Protein AF-A0A851IE67-F1 (afdb_monomer)

pLDDT: mean 83.59, std 19.03, range [27.47, 98.56]

Mean predicted aligned error: 6.68 Å

Radius of gyration: 14.01 Å; Cα contacts (8 Å, |Δi|>4): 212; chains: 1; bounding box: 27×30×41 Å

Secondary structure (DSSP, 8-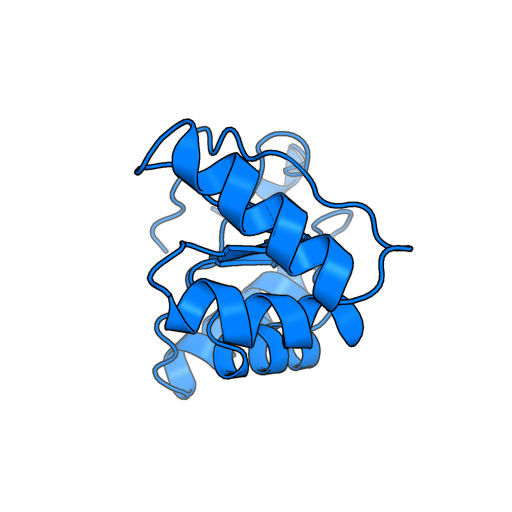state):
----------EEPPTTS-HHHHHHHHHHHHTT-TTPPEEEESSHHHHHHHHHHHHTT--EEEEEE-SHHHHHHHHHTT-SEEEE--SSHHHHHHHHHHHHHHHHHT--PEE---GGG--GGGGGG-

Sequence (126 aa):
MKFFINQLIGKNIKTNDTWKKMVKKGRKLANIDLDKIVEIPMSLQGLKACKVLSGEGIKVNITSISYSAQALLAARAGADYISPVIENIKGVDTVKEISEMFKREKIKTKIIFEKKEMPLYTANYA

Foldseek 3Di:
DDAPPDQQPEDEDDPPDALVVLLVVLVVRCVVDVPHEHEFEQDPSSLSNLLVCLVVVHAYEYEAAAAQVSLVSNLVSRHQEYEQAQPDVSSVVRVVVNVVVCVVVVRNRYYHYDPVRDPPVCVVVD

Nearest PDB structures (foldseek):
  3r8r-assembly1_C  TM=9.076E-01  e=7.791E-12  Bacillus subtilis
  3r8r-assembly1_H  TM=9.079E-01  e=1.510E-11  Bacillus subtilis
  3r8r-assembly2_L  TM=9.100E-01  e=1.613E-11  Bacillus subtilis
  3r8r-assembly1_J  TM=9.077E-01  e=1.967E-11  Bacillus subtilis
  3r8r-assembly2_M  TM=9.091E-01  e=2.399E-11  Bacillus subtilis

Solvent-accessible surface area (backbone atoms only — not comparable to full-atom values): 7038 Å² total; per-residue (Å²): 130,89,75,60,81,60,91,75,80,53,63,78,50,70,84,89,50,54,30,70,56,45,38,58,49,42,54,58,53,37,74,75,37,87,87,41,42,35,32,32,42,69,44,76,38,34,41,55,21,33,37,54,38,32,74,70,72,42,46,28,28,35,27,72,30,79,46,48,71,52,52,52,51,38,43,74,25,44,22,50,27,34,28,63,48,41,89,50,72,68,25,52,51,36,51,51,53,38,51,53,49,31,63,74,72,68,53,82,49,39,75,43,64,58,79,90,50,59,56,78,82,52,67,83,79,110

Structure (mmCIF, N/CA/C/O backbone):
data_AF-A0A851IE67-F1
#
_entry.id   AF-A0A851IE67-F1
#
loop_
_atom_site.group_PDB
_atom_site.id
_atom_site.type_symbol
_atom_site.label_atom_id
_atom_site.label_alt_id
_atom_site.label_comp_id
_atom_site.label_asym_id
_atom_site.label_entity_id
_atom_site.label_seq_id
_atom_site.pdbx_PDB_ins_code
_atom_site.Cartn_x
_atom_site.Cartn_y
_atom_site.Cartn_z
_atom_site.occupancy
_atom_site.B_iso_or_equiv
_atom_site.auth_seq_id
_atom_site.auth_comp_id
_atom_site.auth_asym_id
_atom_site.auth_atom_id
_atom_site.pdbx_PDB_model_num
ATOM 1 N N . MET A 1 1 ? -5.408 0.259 -20.456 1.00 35.41 1 MET A N 1
ATOM 2 C CA . MET A 1 1 ? -5.146 0.407 -19.007 1.00 35.41 1 MET A CA 1
ATOM 3 C C . MET A 1 1 ? -5.547 1.833 -18.648 1.00 35.41 1 MET A C 1
ATOM 5 O O . MET A 1 1 ? -5.019 2.738 -19.268 1.00 35.41 1 MET A O 1
ATOM 9 N N . LYS A 1 2 ? -6.566 2.077 -17.808 1.00 27.47 2 LYS A N 1
ATOM 10 C CA . LYS A 1 2 ? -6.942 3.465 -17.459 1.00 27.47 2 LYS A CA 1
ATOM 11 C C . LYS A 1 2 ? -5.988 3.963 -16.374 1.00 27.47 2 LYS A C 1
ATOM 13 O O . LYS A 1 2 ? -6.189 3.646 -15.205 1.00 27.47 2 LYS A O 1
ATOM 18 N N . PHE A 1 3 ? -4.950 4.694 -16.767 1.00 35.41 3 PHE A N 1
ATOM 19 C CA . PHE A 1 3 ? -4.092 5.413 -15.830 1.00 35.41 3 PHE A CA 1
ATOM 20 C C . PHE A 1 3 ? -4.862 6.628 -15.305 1.00 35.41 3 PHE A C 1
ATOM 22 O O . PHE A 1 3 ? -5.190 7.544 -16.056 1.00 35.41 3 PHE A O 1
ATOM 29 N N . PHE A 1 4 ? -5.216 6.613 -14.021 1.00 39.53 4 PHE A N 1
ATOM 30 C CA . PHE A 1 4 ? -5.818 7.772 -13.370 1.00 39.53 4 PHE A CA 1
ATOM 31 C C . PHE A 1 4 ? -4.708 8.770 -13.033 1.00 39.53 4 PHE A C 1
ATOM 33 O O . PHE A 1 4 ? -4.084 8.675 -11.982 1.00 39.53 4 PHE A O 1
ATOM 40 N N . ILE A 1 5 ? -4.475 9.733 -13.925 1.00 36.66 5 ILE A N 1
ATOM 41 C CA . ILE A 1 5 ? -3.680 10.933 -13.638 1.00 36.66 5 ILE A CA 1
ATOM 42 C C . ILE A 1 5 ? -4.623 11.950 -12.988 1.00 36.66 5 ILE A C 1
ATOM 44 O O . ILE A 1 5 ? -4.992 12.953 -13.588 1.00 36.66 5 ILE A O 1
ATOM 48 N N . ASN A 1 6 ? -5.080 11.661 -11.771 1.00 34.34 6 ASN A N 1
ATOM 49 C CA . ASN A 1 6 ? -5.608 12.710 -10.908 1.00 34.34 6 ASN A CA 1
ATOM 50 C C . ASN A 1 6 ? -4.498 13.089 -9.942 1.00 34.34 6 ASN A C 1
ATOM 52 O O . ASN A 1 6 ? -3.814 12.225 -9.402 1.00 34.34 6 ASN A O 1
ATOM 56 N N . GLN A 1 7 ? -4.303 14.391 -9.769 1.00 39.84 7 GLN A N 1
ATOM 57 C CA . GLN A 1 7 ? -3.380 14.978 -8.813 1.00 39.84 7 GLN A CA 1
ATOM 58 C C . GLN A 1 7 ? -3.823 14.572 -7.400 1.00 39.84 7 GLN A C 1
ATOM 60 O O . GLN A 1 7 ? -4.593 15.266 -6.745 1.00 39.84 7 GLN A O 1
ATOM 65 N N . LEU A 1 8 ? -3.397 13.391 -6.958 1.00 48.06 8 LEU A N 1
ATOM 66 C CA . LEU A 1 8 ? -3.619 12.909 -5.608 1.00 48.06 8 LEU A CA 1
ATOM 67 C C . LEU A 1 8 ? -2.677 13.696 -4.704 1.00 48.06 8 LEU A C 1
ATOM 69 O O . LEU A 1 8 ? -1.487 13.423 -4.630 1.00 48.06 8 LEU A O 1
ATOM 73 N N . ILE A 1 9 ? -3.198 14.750 -4.077 1.00 49.94 9 ILE A N 1
ATOM 74 C CA . ILE A 1 9 ? -2.456 15.533 -3.086 1.00 49.94 9 ILE A CA 1
ATOM 75 C C . ILE A 1 9 ? -2.522 14.763 -1.761 1.00 49.94 9 ILE A C 1
ATOM 77 O O . ILE A 1 9 ? -3.289 15.108 -0.853 1.00 49.94 9 ILE A O 1
ATOM 81 N N . GLY A 1 10 ? -1.764 13.673 -1.658 1.00 56.62 10 GLY A N 1
ATOM 82 C CA . GLY A 1 10 ? -1.599 12.959 -0.402 1.00 56.62 10 GLY A CA 1
ATOM 83 C C . GLY A 1 10 ? -0.673 13.708 0.559 1.00 56.62 10 GLY A C 1
ATOM 84 O O . GLY A 1 10 ? 0.123 14.575 0.190 1.00 56.62 10 GLY A O 1
ATOM 85 N N . LYS A 1 11 ? -0.838 13.435 1.856 1.00 64.38 11 LYS A N 1
ATOM 86 C CA . LYS A 1 11 ? 0.092 13.891 2.898 1.00 64.38 11 LYS A CA 1
ATOM 87 C C . LYS A 1 11 ? 0.846 12.675 3.418 1.00 64.38 11 LYS A C 1
ATOM 89 O O . LYS A 1 11 ? 0.249 11.779 4.011 1.00 64.38 11 LYS A O 1
ATOM 94 N N . ASN A 1 12 ? 2.158 12.699 3.220 1.00 68.50 12 ASN A N 1
ATOM 95 C CA . ASN A 1 12 ? 3.044 11.572 3.476 1.00 68.50 12 ASN A CA 1
ATOM 96 C C . ASN A 1 12 ? 3.283 11.305 4.971 1.00 68.50 12 ASN A C 1
ATOM 98 O O . ASN A 1 12 ? 3.648 12.201 5.742 1.00 68.50 12 ASN A O 1
ATOM 102 N N . ILE A 1 13 ? 3.132 10.041 5.373 1.00 81.19 13 ILE A N 1
ATOM 103 C CA . ILE A 1 13 ? 3.586 9.519 6.667 1.00 81.19 13 ILE A CA 1
ATOM 104 C C . ILE A 1 13 ? 5.046 9.050 6.538 1.00 81.19 13 ILE A C 1
ATOM 106 O O . ILE A 1 13 ? 5.438 8.467 5.535 1.00 81.19 13 ILE A O 1
ATOM 110 N N . LYS A 1 14 ? 5.881 9.309 7.553 1.00 76.56 14 LYS A N 1
ATOM 111 C CA . LYS A 1 14 ? 7.316 8.975 7.514 1.00 76.56 14 LYS A CA 1
ATOM 112 C C . LYS A 1 14 ? 7.574 7.492 7.812 1.00 76.56 14 LYS A C 1
ATOM 114 O O . LYS A 1 14 ? 6.877 6.880 8.617 1.00 76.56 14 LYS A O 1
ATOM 119 N N . THR A 1 15 ? 8.633 6.944 7.215 1.00 71.31 15 THR A N 1
ATOM 120 C CA . THR A 1 15 ? 9.030 5.523 7.280 1.00 71.31 15 THR A CA 1
ATOM 121 C C . THR A 1 15 ? 9.426 5.023 8.672 1.00 71.31 15 THR A C 1
ATOM 123 O O . THR A 1 15 ? 9.301 3.833 8.944 1.00 71.31 15 THR A O 1
ATOM 126 N N . ASN A 1 16 ? 9.882 5.899 9.572 1.00 79.00 16 ASN A N 1
ATOM 127 C CA . ASN A 1 16 ? 10.410 5.529 10.893 1.00 79.00 16 ASN A CA 1
ATOM 128 C C . ASN A 1 16 ? 9.381 5.586 12.041 1.00 79.00 16 ASN A C 1
ATOM 130 O O . ASN A 1 16 ? 9.747 5.480 13.213 1.00 79.00 16 ASN A O 1
ATOM 134 N N . ASP A 1 17 ? 8.094 5.755 11.736 1.00 84.06 17 ASP A N 1
ATOM 135 C CA . ASP A 1 17 ? 7.031 5.741 12.742 1.00 84.06 17 ASP A CA 1
ATOM 136 C C . ASP A 1 17 ? 6.601 4.308 13.120 1.00 84.06 17 ASP A C 1
ATOM 138 O O . ASP A 1 17 ? 6.606 3.383 12.310 1.00 84.06 17 ASP A O 1
ATOM 142 N N . THR A 1 18 ? 6.142 4.115 14.362 1.00 94.44 18 THR A N 1
ATOM 143 C CA . THR A 1 18 ? 5.408 2.891 14.730 1.00 94.44 18 THR A CA 1
ATOM 144 C C . THR A 1 18 ? 4.025 2.899 14.085 1.00 94.44 18 THR A C 1
ATOM 146 O O . THR A 1 18 ? 3.426 3.964 13.919 1.00 94.44 18 THR A O 1
ATOM 149 N N . TRP A 1 19 ? 3.448 1.727 13.809 1.00 95.50 19 TRP A N 1
ATOM 150 C CA . TRP A 1 19 ? 2.122 1.628 13.185 1.00 95.50 19 TRP A CA 1
ATOM 151 C C . TRP A 1 19 ? 1.047 2.420 13.952 1.00 95.50 19 TRP A C 1
ATOM 153 O O . TRP A 1 19 ? 0.213 3.079 13.343 1.00 95.50 19 TRP A O 1
ATOM 163 N N . LYS A 1 20 ? 1.112 2.462 15.294 1.00 96.88 20 LYS A N 1
ATOM 164 C CA . LYS A 1 20 ? 0.204 3.270 16.133 1.00 96.88 20 LYS A CA 1
ATOM 165 C C . LYS A 1 20 ? 0.329 4.773 15.851 1.00 96.88 20 LYS A C 1
ATOM 167 O O . LYS A 1 20 ? -0.679 5.477 15.786 1.00 96.88 20 LYS A O 1
ATOM 172 N N . LYS A 1 21 ? 1.558 5.278 15.681 1.00 95.38 21 LYS A N 1
ATOM 173 C CA . LYS A 1 21 ? 1.806 6.682 15.314 1.00 95.38 21 LYS A CA 1
ATOM 174 C C . LYS A 1 21 ? 1.313 6.968 13.896 1.00 95.38 21 LYS A C 1
ATOM 176 O O . LYS A 1 21 ? 0.680 8.003 13.693 1.00 95.38 21 LYS A O 1
ATOM 181 N N . MET A 1 22 ? 1.543 6.046 12.958 1.00 95.31 22 MET A N 1
ATOM 182 C CA . MET A 1 22 ? 1.052 6.146 11.579 1.00 95.31 22 MET A CA 1
ATOM 183 C C . MET A 1 22 ? -0.481 6.223 11.539 1.00 95.31 22 MET A C 1
ATOM 185 O O . MET A 1 22 ? -1.014 7.157 10.954 1.00 95.31 22 MET A O 1
ATOM 189 N N . VAL A 1 23 ? -1.195 5.347 12.256 1.00 95.81 23 VAL A N 1
ATOM 190 C CA . VAL A 1 23 ? -2.669 5.386 12.363 1.00 95.81 23 VAL A CA 1
ATOM 191 C C . VAL A 1 23 ? -3.156 6.715 12.945 1.00 95.81 23 VAL A C 1
ATOM 193 O O . VAL A 1 23 ? -4.038 7.355 12.376 1.00 95.81 23 VAL A O 1
ATOM 196 N N . LYS A 1 24 ? -2.555 7.189 14.048 1.00 94.88 24 LYS A N 1
ATOM 197 C CA . LYS A 1 24 ? -2.926 8.482 14.655 1.00 94.88 24 LYS A CA 1
ATOM 198 C C . LYS A 1 24 ? -2.762 9.642 13.668 1.00 94.88 24 LYS A C 1
ATOM 200 O O . LYS A 1 24 ? -3.598 10.542 13.648 1.00 94.88 24 LYS A O 1
ATOM 205 N N . LYS A 1 25 ? -1.689 9.641 12.871 1.00 92.56 25 LYS A N 1
ATOM 206 C CA . LYS A 1 25 ? -1.469 10.640 11.817 1.00 92.56 25 LYS A CA 1
ATOM 207 C C . LYS A 1 25 ? -2.480 10.476 10.681 1.00 92.56 25 LYS A C 1
ATOM 209 O O . LYS A 1 25 ? -3.097 11.465 10.315 1.00 92.56 25 LYS A O 1
ATOM 214 N N . GLY A 1 26 ? -2.706 9.254 10.201 1.00 92.50 26 GLY A N 1
ATOM 215 C CA . GLY A 1 26 ? -3.665 8.944 9.138 1.00 92.50 26 GLY A CA 1
ATOM 216 C C . GLY A 1 26 ? -5.076 9.435 9.456 1.00 92.50 26 GLY A C 1
ATOM 217 O O . GLY A 1 26 ? -5.648 10.180 8.671 1.00 92.50 26 GLY A O 1
ATOM 218 N N . ARG A 1 27 ? -5.588 9.152 10.661 1.00 93.75 27 ARG A N 1
ATOM 219 C CA . ARG A 1 27 ? -6.895 9.659 11.120 1.00 93.75 27 ARG A CA 1
ATOM 220 C C . ARG A 1 27 ? -6.956 11.186 11.163 1.00 93.75 27 ARG A C 1
ATOM 222 O O . ARG A 1 27 ? -7.922 11.786 10.710 1.00 93.75 27 ARG A O 1
ATOM 229 N N . LYS A 1 28 ? -5.903 11.838 11.674 1.00 90.88 28 LYS A N 1
ATOM 230 C CA . LYS A 1 28 ? -5.818 13.309 11.671 1.00 90.88 28 LYS A CA 1
ATOM 231 C C . LYS A 1 28 ? -5.845 13.879 10.256 1.00 90.88 28 LYS A C 1
ATOM 233 O O . LYS A 1 28 ? -6.431 14.931 10.054 1.00 90.88 28 LYS A O 1
ATOM 238 N N . LEU A 1 29 ? -5.187 13.214 9.308 1.00 86.75 29 LEU A N 1
ATOM 239 C CA . LEU A 1 29 ? -5.152 13.630 7.910 1.00 86.75 29 LEU A CA 1
ATOM 240 C C . LEU A 1 29 ? -6.511 13.446 7.226 1.00 86.75 29 LEU A C 1
ATOM 242 O O . LEU A 1 29 ? -6.932 14.354 6.517 1.00 86.75 29 LEU A O 1
ATOM 246 N N . ALA A 1 30 ? -7.195 12.329 7.483 1.00 86.56 30 ALA A N 1
ATOM 247 C CA . ALA A 1 30 ? -8.527 12.041 6.951 1.00 86.56 30 ALA A CA 1
ATOM 248 C C . ALA A 1 30 ? -9.605 13.003 7.483 1.00 86.56 30 ALA A C 1
ATOM 250 O O . ALA A 1 30 ? -10.503 13.392 6.749 1.00 86.56 30 ALA A O 1
ATOM 251 N N . ASN A 1 31 ? -9.482 13.469 8.731 1.00 85.44 31 ASN A N 1
ATOM 252 C CA . ASN A 1 31 ? -10.418 14.445 9.305 1.00 85.44 31 ASN A CA 1
ATOM 253 C C . ASN A 1 31 ? -10.331 15.848 8.679 1.00 85.44 31 ASN A C 1
ATOM 255 O O . ASN A 1 31 ? -11.208 16.669 8.928 1.00 85.44 31 ASN A O 1
ATOM 259 N N . ILE A 1 32 ? -9.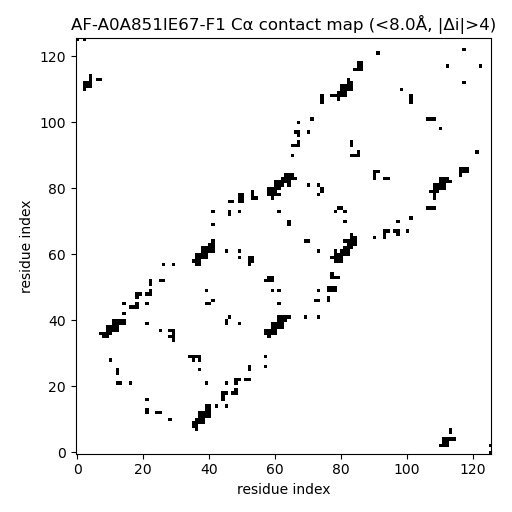267 16.160 7.931 1.00 83.25 32 ILE A N 1
ATOM 260 C CA . ILE A 1 32 ? -9.125 17.467 7.271 1.00 83.25 32 ILE A CA 1
ATOM 261 C C . ILE A 1 32 ? -9.974 17.518 5.998 1.00 83.25 32 ILE A C 1
ATOM 263 O O . ILE A 1 32 ? -10.465 18.583 5.640 1.00 83.25 32 ILE A O 1
ATOM 267 N N . ASP A 1 33 ? -10.096 16.391 5.301 1.00 74.19 33 ASP A N 1
ATOM 268 C CA . ASP A 1 33 ? -10.743 16.294 3.997 1.00 74.19 33 ASP A CA 1
ATOM 269 C C . ASP A 1 33 ? -11.110 14.825 3.730 1.00 74.19 33 ASP A C 1
ATOM 271 O O . ASP A 1 33 ? -10.235 13.956 3.721 1.00 74.19 33 ASP A O 1
ATOM 275 N N . LEU A 1 34 ? -12.405 14.557 3.539 1.00 63.38 34 LEU A N 1
ATOM 276 C CA . LEU A 1 34 ? -12.959 13.206 3.385 1.00 63.38 34 LEU A CA 1
ATOM 277 C C . LEU A 1 34 ? -12.516 12.522 2.085 1.00 63.38 34 LEU A C 1
ATOM 279 O O . LEU A 1 34 ? -12.480 11.292 2.026 1.00 63.38 34 LEU A O 1
ATOM 283 N N . ASP A 1 35 ? -12.135 13.291 1.062 1.00 71.75 35 ASP A N 1
ATOM 284 C CA . ASP A 1 35 ? -11.621 12.740 -0.195 1.00 71.75 35 ASP A CA 1
ATOM 285 C C . ASP A 1 35 ? -10.111 12.471 -0.156 1.00 71.75 35 ASP A C 1
ATOM 287 O O . ASP A 1 35 ? -9.531 11.946 -1.114 1.00 71.75 35 ASP A O 1
ATOM 291 N N . LYS A 1 36 ? -9.458 12.775 0.971 1.00 79.50 36 LYS A N 1
ATOM 292 C CA . LYS A 1 36 ? -8.012 12.652 1.105 1.00 79.50 36 LYS A CA 1
ATOM 293 C C . LYS A 1 36 ? -7.570 11.197 1.229 1.00 79.50 36 LYS A C 1
ATOM 295 O O . LYS A 1 36 ? -8.038 10.440 2.077 1.00 79.50 36 LYS A O 1
ATOM 300 N N . ILE A 1 37 ? -6.576 10.840 0.425 1.00 89.62 37 ILE A N 1
ATOM 301 C CA . ILE A 1 37 ? -5.884 9.554 0.503 1.00 89.62 37 ILE A CA 1
ATOM 302 C C . ILE A 1 37 ? -4.676 9.686 1.434 1.00 89.62 37 ILE A C 1
ATOM 304 O O . ILE A 1 37 ? -3.888 10.630 1.336 1.00 89.62 37 ILE A O 1
ATOM 308 N N . VAL A 1 38 ? -4.542 8.744 2.368 1.00 92.12 38 VAL A N 1
ATOM 309 C CA . VAL A 1 38 ? -3.407 8.674 3.293 1.00 92.12 38 VAL A CA 1
ATOM 310 C C . VAL A 1 38 ? -2.277 7.885 2.641 1.00 92.12 38 VAL A C 1
ATOM 312 O O . VAL A 1 38 ? -2.433 6.703 2.342 1.00 92.12 38 VAL A O 1
ATOM 315 N N . GLU A 1 39 ? -1.128 8.530 2.459 1.00 93.06 39 GLU A N 1
ATOM 316 C CA . GLU A 1 39 ? 0.071 7.913 1.889 1.00 93.06 39 GLU A CA 1
ATOM 317 C C . GLU A 1 39 ? 0.947 7.305 2.979 1.00 93.06 39 GLU A C 1
ATOM 319 O O . GLU A 1 39 ? 1.353 7.976 3.937 1.00 93.06 39 GLU A O 1
ATOM 324 N N . ILE A 1 40 ? 1.232 6.013 2.827 1.00 94.50 40 ILE A N 1
ATOM 325 C CA . ILE A 1 40 ? 2.010 5.225 3.773 1.00 94.50 40 ILE A CA 1
ATOM 326 C C . ILE A 1 40 ? 3.121 4.503 3.008 1.00 94.50 40 ILE A C 1
ATOM 328 O O . ILE A 1 40 ? 2.828 3.722 2.107 1.00 94.50 40 ILE A O 1
ATOM 332 N N . PRO A 1 41 ? 4.393 4.690 3.379 1.00 94.06 41 PRO A N 1
ATOM 333 C CA . PRO A 1 41 ? 5.482 3.998 2.715 1.00 94.06 41 PRO A CA 1
ATOM 334 C C . PRO A 1 41 ? 5.448 2.498 3.013 1.00 94.06 41 PRO A C 1
ATOM 336 O O . PRO A 1 41 ? 5.179 2.071 4.148 1.00 94.06 41 PRO A O 1
ATOM 339 N N . MET A 1 42 ? 5.774 1.698 1.998 1.00 95.75 42 MET A N 1
ATOM 340 C CA . MET A 1 42 ? 5.856 0.247 2.101 1.00 95.75 42 MET A CA 1
ATOM 341 C C . MET A 1 42 ? 6.816 -0.174 3.219 1.00 95.75 42 MET A C 1
ATOM 343 O O . MET A 1 42 ? 8.023 0.049 3.178 1.00 95.75 42 MET A O 1
ATOM 347 N N . SER A 1 43 ? 6.260 -0.797 4.254 1.00 96.00 43 SER A N 1
ATOM 348 C CA . SER A 1 43 ? 6.990 -1.347 5.396 1.00 96.00 43 SER A CA 1
ATOM 349 C C . SER A 1 43 ? 6.059 -2.245 6.208 1.00 96.00 43 SER A C 1
ATOM 351 O O . SER A 1 43 ? 4.837 -2.137 6.108 1.00 96.00 43 SER A O 1
ATOM 353 N N . LEU A 1 44 ? 6.601 -3.091 7.088 1.00 96.06 44 LEU A N 1
ATOM 354 C CA . LEU A 1 44 ? 5.765 -3.901 7.982 1.00 96.06 44 LEU A CA 1
ATOM 355 C C . LEU A 1 44 ? 4.867 -3.035 8.888 1.00 96.06 44 LEU A C 1
ATOM 357 O O . LEU A 1 44 ? 3.719 -3.388 9.153 1.00 96.06 44 LEU A O 1
ATOM 361 N N . GLN A 1 45 ? 5.381 -1.900 9.371 1.00 97.38 45 GLN A N 1
ATOM 362 C CA . GLN A 1 45 ? 4.596 -0.947 10.163 1.00 97.38 45 GLN A CA 1
ATOM 363 C C . GLN A 1 45 ? 3.528 -0.262 9.303 1.00 97.38 45 GLN A C 1
ATOM 365 O O . GLN A 1 45 ? 2.391 -0.116 9.752 1.00 97.38 45 GLN A O 1
ATOM 370 N N . GLY A 1 46 ? 3.872 0.078 8.060 1.00 97.00 46 GLY A N 1
ATOM 371 C CA . GLY A 1 46 ? 2.960 0.665 7.087 1.00 97.00 46 GLY A CA 1
ATOM 372 C C . GLY A 1 46 ? 1.795 -0.256 6.738 1.00 97.00 46 GLY A C 1
ATOM 373 O O . GLY A 1 46 ? 0.648 0.169 6.809 1.00 97.00 46 GLY A O 1
ATOM 374 N N . LEU A 1 47 ? 2.052 -1.544 6.487 1.00 98.12 47 LEU A N 1
ATOM 375 C CA . LEU A 1 47 ? 1.003 -2.542 6.236 1.00 98.12 47 LEU A CA 1
ATOM 376 C C . LEU A 1 47 ? 0.067 -2.718 7.443 1.00 98.12 47 LEU A C 1
ATOM 378 O O . LEU A 1 47 ? -1.149 -2.822 7.282 1.00 98.12 47 LEU A O 1
ATOM 382 N N . LYS A 1 48 ? 0.606 -2.698 8.672 1.00 98.25 48 LYS A N 1
ATOM 383 C CA . LYS A 1 48 ? -0.215 -2.724 9.897 1.00 98.25 48 LYS A CA 1
ATOM 384 C C . LYS A 1 48 ? -1.106 -1.487 10.005 1.00 98.25 48 LYS A C 1
ATOM 386 O O . LYS A 1 48 ? -2.269 -1.611 10.375 1.00 98.25 48 LYS A O 1
ATOM 391 N N . ALA A 1 49 ? -0.573 -0.310 9.686 1.00 97.81 49 ALA A N 1
ATOM 392 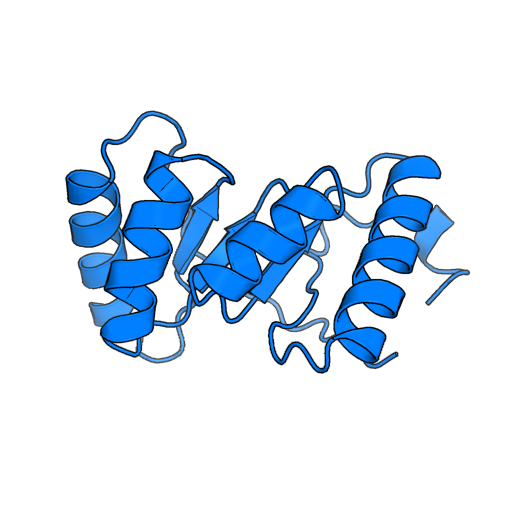C CA . ALA A 1 49 ? -1.342 0.928 9.691 1.00 97.81 49 ALA A CA 1
ATOM 393 C C . ALA A 1 49 ? -2.412 0.943 8.587 1.00 97.81 49 ALA A C 1
ATOM 395 O O . ALA A 1 49 ? -3.547 1.324 8.856 1.00 97.81 49 ALA A O 1
ATOM 396 N N . CYS A 1 50 ? -2.070 0.460 7.391 1.00 98.06 50 CYS A N 1
ATOM 397 C CA . CYS A 1 50 ? -2.975 0.297 6.257 1.00 98.06 50 CYS A CA 1
ATOM 398 C C . CYS A 1 50 ? -4.195 -0.545 6.628 1.00 98.06 50 CYS A C 1
ATOM 400 O O . CYS A 1 50 ? -5.318 -0.094 6.430 1.00 98.06 50 CYS A O 1
ATOM 402 N N . LYS A 1 51 ? -3.987 -1.703 7.268 1.00 98.56 51 LYS A N 1
ATOM 403 C CA . LYS A 1 51 ? -5.080 -2.578 7.717 1.00 98.56 51 LYS A CA 1
ATOM 404 C C . LYS A 1 51 ? -6.060 -1.884 8.661 1.00 98.56 51 LYS A C 1
ATO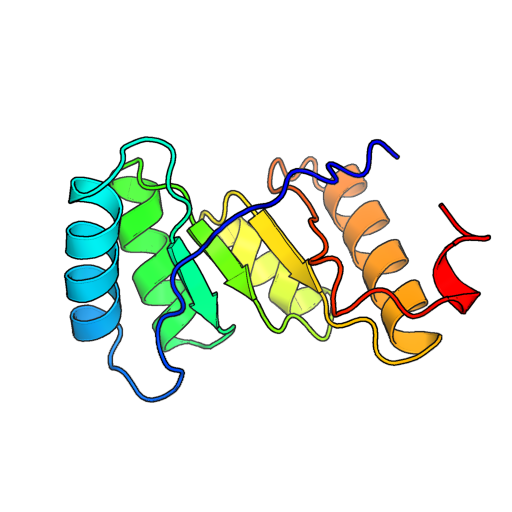M 406 O O . LYS A 1 51 ? -7.259 -2.115 8.577 1.00 98.56 51 LYS A O 1
ATOM 411 N N . VAL A 1 52 ? -5.553 -1.055 9.572 1.00 98.38 52 VAL A N 1
ATOM 412 C CA . VAL A 1 52 ? -6.399 -0.324 10.526 1.00 98.38 52 VAL A CA 1
ATOM 413 C C . VAL A 1 52 ? -7.160 0.800 9.826 1.00 98.38 52 VAL A C 1
ATOM 415 O O . VAL A 1 52 ? -8.372 0.887 9.963 1.00 98.38 52 VAL A O 1
ATOM 418 N N . LEU A 1 53 ? -6.464 1.632 9.049 1.00 96.31 53 LEU A N 1
ATOM 419 C CA . LEU A 1 53 ? -7.057 2.800 8.394 1.00 96.31 53 LEU A CA 1
ATOM 420 C C . LEU A 1 53 ? -8.070 2.406 7.308 1.00 96.31 53 LEU A C 1
ATOM 422 O O . LEU A 1 53 ? -9.167 2.954 7.278 1.00 96.31 53 LEU A O 1
ATOM 426 N N . SER A 1 54 ? -7.749 1.414 6.475 1.00 96.81 54 SER A N 1
ATOM 427 C CA . SER A 1 54 ? -8.685 0.900 5.462 1.00 96.81 54 SER A CA 1
ATOM 428 C C . SER A 1 54 ? -9.928 0.266 6.093 1.00 96.81 54 SER A C 1
ATOM 430 O O . SER A 1 54 ? -11.039 0.486 5.617 1.00 96.81 54 SER A O 1
ATOM 432 N N . GLY A 1 55 ? -9.772 -0.447 7.216 1.00 97.44 55 GLY A N 1
ATOM 433 C CA . GLY A 1 55 ? -10.892 -0.976 8.002 1.00 97.44 55 GLY A CA 1
ATOM 434 C C . GLY A 1 55 ? -11.798 0.107 8.604 1.00 97.44 55 GLY A C 1
ATOM 435 O O . GLY A 1 55 ? -12.957 -0.163 8.902 1.00 97.44 55 GLY A O 1
ATOM 436 N N . GLU A 1 56 ? -11.294 1.334 8.740 1.00 96.06 56 GLU A N 1
ATOM 437 C CA . GLU A 1 56 ? -12.048 2.522 9.166 1.00 96.06 56 GLU A CA 1
ATOM 438 C C . GLU A 1 56 ? -12.656 3.297 7.985 1.00 96.06 56 GLU A C 1
ATOM 440 O O . GLU A 1 56 ? -13.226 4.368 8.180 1.00 96.06 56 GLU A O 1
ATOM 445 N N . GLY A 1 57 ? -12.529 2.787 6.756 1.00 94.00 57 GLY A N 1
ATOM 446 C CA . GLY A 1 57 ? -13.003 3.455 5.543 1.00 94.00 57 GLY A CA 1
ATOM 447 C C . GLY A 1 57 ? -12.114 4.611 5.073 1.00 94.00 57 GLY A C 1
ATOM 448 O O . GLY A 1 57 ? -12.496 5.343 4.162 1.00 94.00 57 GLY A O 1
ATOM 449 N N . ILE A 1 58 ? -10.928 4.786 5.665 1.00 93.81 58 ILE A N 1
ATOM 450 C CA . ILE A 1 58 ? -9.955 5.793 5.234 1.00 93.81 58 ILE A CA 1
ATOM 451 C C . ILE A 1 58 ? -9.184 5.233 4.043 1.00 93.81 58 ILE A C 1
ATOM 453 O O . ILE A 1 58 ? -8.530 4.197 4.164 1.00 93.81 58 ILE A O 1
ATOM 457 N N . LYS A 1 59 ? -9.216 5.946 2.911 1.00 94.19 59 LYS A N 1
ATOM 458 C CA . LYS A 1 59 ? -8.508 5.519 1.702 1.00 94.19 59 LYS A CA 1
ATOM 459 C C . LYS A 1 59 ? -6.996 5.555 1.918 1.00 94.19 59 LYS A C 1
ATOM 461 O O . LYS A 1 59 ? -6.454 6.586 2.326 1.00 94.19 59 LYS A O 1
ATOM 466 N N . VAL A 1 60 ? -6.306 4.464 1.596 1.00 95.56 60 VAL A N 1
ATOM 467 C CA . VAL A 1 60 ? -4.849 4.342 1.775 1.00 95.56 60 VAL A CA 1
ATOM 468 C C . VAL A 1 60 ? -4.141 4.106 0.446 1.00 95.56 60 VAL A C 1
ATOM 470 O O . VAL A 1 60 ? -4.526 3.231 -0.329 1.00 95.56 60 VAL A O 1
ATOM 473 N N . ASN A 1 61 ? -3.059 4.855 0.223 1.00 95.44 61 ASN A N 1
ATOM 474 C CA . ASN A 1 61 ? -2.063 4.577 -0.803 1.00 95.44 61 ASN A CA 1
ATOM 475 C C . ASN A 1 61 ? -0.786 4.022 -0.164 1.00 95.44 61 ASN A C 1
ATOM 477 O O . ASN A 1 61 ? -0.205 4.677 0.706 1.00 95.44 61 ASN A O 1
ATOM 481 N N . ILE A 1 62 ? -0.336 2.843 -0.602 1.00 96.19 62 ILE A N 1
ATOM 482 C CA . ILE A 1 62 ? 0.979 2.322 -0.218 1.00 96.19 62 ILE A CA 1
ATOM 483 C C . ILE A 1 62 ? 2.019 2.726 -1.262 1.00 96.19 62 ILE A C 1
ATOM 485 O O . ILE A 1 62 ? 1.961 2.293 -2.412 1.00 96.19 62 ILE A O 1
ATOM 489 N N . THR A 1 63 ? 2.986 3.537 -0.842 1.00 93.25 63 THR A N 1
ATOM 490 C CA . THR A 1 63 ? 4.035 4.085 -1.710 1.00 93.25 63 THR A CA 1
ATOM 491 C C . THR A 1 63 ? 5.328 3.274 -1.640 1.00 93.25 63 THR A C 1
ATOM 493 O O . THR A 1 63 ? 5.490 2.408 -0.776 1.00 93.25 63 THR A O 1
ATOM 496 N N . SER A 1 64 ? 6.265 3.560 -2.549 1.00 91.38 64 SER A N 1
ATOM 497 C CA . SER A 1 64 ? 7.589 2.922 -2.606 1.00 91.38 64 SER A CA 1
ATOM 498 C C . SER A 1 64 ? 7.533 1.400 -2.820 1.00 91.38 64 SER A C 1
ATOM 500 O O . SER A 1 64 ? 8.272 0.645 -2.187 1.00 91.38 64 SER A O 1
ATOM 502 N N . ILE A 1 65 ? 6.640 0.938 -3.701 1.00 94.38 65 ILE A N 1
ATOM 503 C CA . ILE A 1 65 ? 6.553 -0.471 -4.105 1.00 94.38 65 ILE A CA 1
ATOM 504 C C . ILE A 1 65 ? 7.616 -0.755 -5.176 1.00 94.38 65 ILE A C 1
ATOM 506 O O . ILE A 1 65 ? 7.584 -0.182 -6.260 1.00 94.38 65 ILE A O 1
ATOM 510 N N . SER A 1 66 ? 8.552 -1.656 -4.895 1.00 92.56 66 SER A N 1
ATOM 511 C CA . SER A 1 66 ? 9.661 -1.993 -5.800 1.00 92.56 66 SER A CA 1
ATOM 512 C C . SER A 1 66 ? 9.520 -3.365 -6.467 1.00 92.56 66 SER A C 1
ATOM 514 O O . SER A 1 66 ? 10.231 -3.635 -7.430 1.00 92.56 66 SER A O 1
ATOM 516 N N . TYR A 1 67 ? 8.637 -4.241 -5.972 1.00 94.31 67 TYR A N 1
ATOM 517 C CA . TYR A 1 67 ? 8.400 -5.574 -6.547 1.00 94.31 67 TYR A CA 1
ATOM 518 C C . TYR A 1 67 ? 6.973 -6.087 -6.287 1.00 94.31 67 TYR A C 1
ATOM 520 O O . TYR A 1 67 ? 6.295 -5.659 -5.347 1.00 94.31 67 TYR A O 1
ATOM 528 N N . SER A 1 68 ? 6.519 -7.035 -7.112 1.00 95.62 68 SER A N 1
ATOM 529 C CA . SER A 1 68 ? 5.136 -7.539 -7.147 1.00 95.62 68 SER A CA 1
ATOM 530 C C . SER A 1 68 ? 4.642 -8.126 -5.823 1.00 95.62 68 SER A C 1
ATOM 532 O O . SER A 1 68 ? 3.515 -7.854 -5.406 1.00 95.62 68 SER A O 1
ATOM 534 N N . ALA A 1 69 ? 5.494 -8.846 -5.091 1.00 97.25 69 ALA A N 1
ATOM 535 C CA . ALA A 1 69 ? 5.118 -9.394 -3.788 1.00 97.25 69 ALA A CA 1
ATOM 536 C C . ALA A 1 69 ? 4.723 -8.296 -2.778 1.00 97.25 69 ALA A C 1
ATOM 538 O O . ALA A 1 69 ? 3.815 -8.501 -1.973 1.00 97.25 69 ALA A O 1
ATOM 539 N N . GLN A 1 70 ? 5.332 -7.103 -2.838 1.00 97.94 70 GLN A N 1
ATOM 540 C CA . GLN A 1 70 ? 4.925 -5.977 -1.986 1.00 97.94 70 GLN A CA 1
ATOM 541 C C . GLN A 1 70 ? 3.550 -5.447 -2.377 1.00 97.94 70 GLN A C 1
ATOM 543 O O . GLN A 1 70 ? 2.741 -5.163 -1.497 1.00 97.94 70 GLN A O 1
ATOM 548 N N . ALA A 1 71 ? 3.274 -5.347 -3.680 1.00 97.88 71 ALA A N 1
ATOM 549 C CA . ALA A 1 71 ? 1.967 -4.938 -4.185 1.00 97.88 71 ALA A CA 1
ATOM 550 C C . ALA A 1 71 ? 0.867 -5.892 -3.706 1.00 97.88 71 ALA A C 1
ATOM 552 O O . ALA A 1 71 ? -0.190 -5.447 -3.259 1.00 97.88 71 ALA A O 1
ATOM 553 N N . LEU A 1 72 ? 1.138 -7.202 -3.731 1.00 98.25 72 LEU A N 1
ATOM 554 C CA . LEU A 1 72 ? 0.223 -8.208 -3.203 1.00 98.25 72 LEU A CA 1
ATOM 555 C C . LEU A 1 72 ? -0.002 -8.024 -1.697 1.00 98.25 72 LEU A C 1
ATOM 557 O O . LEU A 1 72 ? -1.146 -8.001 -1.248 1.00 98.25 72 LEU A O 1
ATOM 561 N N . LEU A 1 73 ? 1.063 -7.842 -0.912 1.00 98.50 73 LEU A N 1
ATOM 562 C CA . LEU A 1 73 ? 0.950 -7.596 0.529 1.00 98.50 73 LEU A CA 1
ATOM 563 C C . LEU A 1 73 ? 0.157 -6.319 0.844 1.00 98.50 73 LEU A C 1
ATOM 565 O O . LEU A 1 73 ? -0.690 -6.339 1.735 1.00 98.50 73 LEU A O 1
ATOM 569 N N . ALA A 1 74 ? 0.391 -5.234 0.105 1.00 98.50 74 ALA A N 1
ATOM 570 C CA . ALA A 1 74 ? -0.341 -3.978 0.238 1.00 98.50 74 ALA A CA 1
ATOM 571 C C . ALA A 1 74 ? -1.834 -4.157 -0.073 1.00 98.50 74 ALA A C 1
ATOM 573 O O . ALA A 1 74 ? -2.684 -3.762 0.727 1.00 98.50 74 ALA A O 1
ATOM 574 N N . ALA A 1 75 ? -2.161 -4.832 -1.178 1.00 98.31 75 ALA A N 1
ATOM 575 C CA . ALA A 1 75 ? -3.541 -5.136 -1.543 1.00 98.31 75 ALA A CA 1
ATOM 576 C C . ALA A 1 75 ? -4.244 -5.982 -0.468 1.00 98.31 75 ALA A C 1
ATOM 578 O O . ALA A 1 75 ? -5.368 -5.684 -0.067 1.00 98.31 75 ALA A O 1
ATOM 579 N N . ARG A 1 76 ? -3.568 -7.008 0.066 1.00 98.12 76 ARG A N 1
ATOM 580 C CA . ARG A 1 76 ? -4.106 -7.861 1.144 1.00 98.12 76 ARG A CA 1
ATOM 581 C C . ARG A 1 76 ? -4.218 -7.133 2.484 1.00 98.12 76 ARG A C 1
ATOM 583 O O . ARG A 1 76 ? -5.054 -7.507 3.303 1.00 98.12 76 ARG A O 1
ATOM 590 N N . ALA A 1 77 ? -3.410 -6.099 2.707 1.00 98.38 77 ALA A N 1
ATOM 591 C CA . ALA A 1 77 ? -3.532 -5.213 3.859 1.00 98.38 77 ALA A CA 1
ATOM 592 C C . ALA A 1 77 ? -4.701 -4.219 3.739 1.00 98.38 77 ALA A C 1
ATOM 594 O O . ALA A 1 77 ? -5.000 -3.553 4.724 1.00 98.38 77 ALA A O 1
ATOM 595 N N . GLY A 1 78 ? -5.375 -4.145 2.585 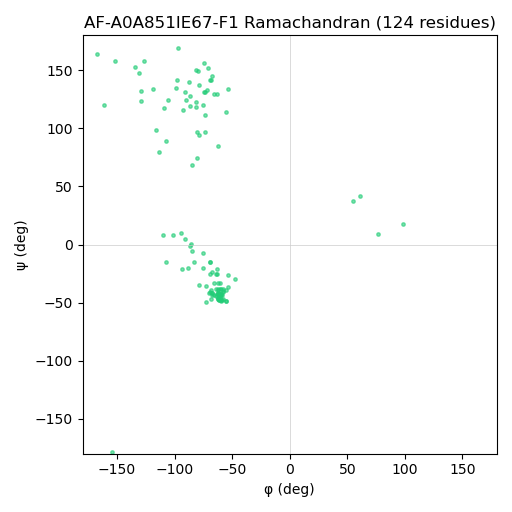1.00 97.94 78 GLY A N 1
ATOM 596 C CA . GLY A 1 78 ? -6.533 -3.278 2.367 1.00 97.94 78 GLY A CA 1
ATOM 597 C C . GLY A 1 78 ? -6.213 -1.958 1.668 1.00 97.94 78 GLY A C 1
ATOM 598 O O . GLY A 1 78 ? -7.018 -1.039 1.736 1.00 97.94 78 GLY A O 1
ATOM 599 N N . ALA A 1 79 ? -5.060 -1.837 1.005 1.00 97.94 79 ALA A N 1
ATOM 600 C CA . ALA A 1 79 ? -4.735 -0.630 0.254 1.00 97.94 79 ALA A CA 1
ATOM 601 C C . ALA A 1 79 ? -5.721 -0.409 -0.907 1.00 97.94 79 ALA A C 1
ATOM 603 O O . ALA A 1 79 ? -5.940 -1.303 -1.731 1.00 97.94 79 ALA A O 1
ATOM 604 N N . ASP A 1 80 ? -6.273 0.798 -1.009 1.00 96.69 80 ASP A N 1
ATOM 605 C CA . ASP A 1 80 ? -7.067 1.234 -2.161 1.00 96.69 80 ASP A CA 1
ATOM 606 C C . ASP A 1 80 ? -6.172 1.486 -3.374 1.00 96.69 80 ASP A C 1
ATOM 608 O O . ASP A 1 80 ? -6.549 1.196 -4.515 1.00 96.69 80 ASP A O 1
ATOM 612 N N . TYR A 1 81 ? -4.972 2.001 -3.102 1.00 95.94 81 TYR A N 1
ATOM 613 C CA . TYR A 1 81 ? -3.993 2.397 -4.098 1.00 95.94 81 TYR A CA 1
ATOM 614 C C . TYR A 1 81 ? -2.593 1.891 -3.753 1.00 95.94 81 TYR A C 1
ATOM 616 O O . TYR A 1 81 ? -2.244 1.713 -2.583 1.00 95.94 81 TYR A O 1
ATOM 624 N N . ILE A 1 82 ? -1.785 1.692 -4.790 1.00 95.50 82 ILE A N 1
ATOM 625 C CA . ILE A 1 82 ? -0.339 1.520 -4.670 1.00 95.50 82 ILE A CA 1
ATOM 626 C C . ILE A 1 82 ? 0.395 2.425 -5.658 1.00 95.50 82 ILE A C 1
ATOM 628 O O . ILE A 1 82 ? -0.074 2.610 -6.785 1.00 95.50 82 ILE A O 1
ATOM 632 N N . SER A 1 83 ? 1.578 2.891 -5.255 1.00 92.31 83 SER A N 1
ATOM 633 C CA . SER A 1 83 ? 2.525 3.612 -6.114 1.00 92.31 83 SER A CA 1
ATOM 634 C C . SER A 1 83 ? 3.821 2.805 -6.276 1.00 92.31 83 SER A C 1
ATOM 636 O O . SER A 1 83 ? 4.669 2.806 -5.370 1.00 92.31 83 SER A O 1
ATOM 638 N N . PRO A 1 84 ? 3.977 2.069 -7.393 1.00 91.81 84 PRO A N 1
ATOM 639 C CA . PRO A 1 84 ? 5.239 1.451 -7.773 1.00 91.81 84 PRO A CA 1
ATOM 640 C C . PRO A 1 84 ? 6.280 2.483 -8.194 1.00 91.81 84 PRO A C 1
ATOM 642 O O . PRO A 1 84 ? 5.964 3.431 -8.904 1.00 91.81 84 PRO A O 1
ATOM 645 N N . VAL A 1 85 ? 7.530 2.245 -7.809 1.00 88.56 85 VAL A N 1
ATOM 646 C CA . VAL A 1 85 ? 8.668 3.087 -8.190 1.00 88.56 85 VAL A CA 1
ATOM 647 C C . VAL A 1 85 ? 9.048 2.810 -9.647 1.00 88.56 85 VAL A C 1
ATOM 649 O O . VAL A 1 85 ? 9.427 1.686 -9.983 1.00 88.56 85 VAL A O 1
ATOM 652 N N . ILE A 1 86 ? 8.998 3.835 -10.505 1.00 84.19 86 ILE A N 1
ATOM 653 C CA . ILE A 1 86 ? 9.452 3.758 -11.904 1.00 84.19 86 ILE A C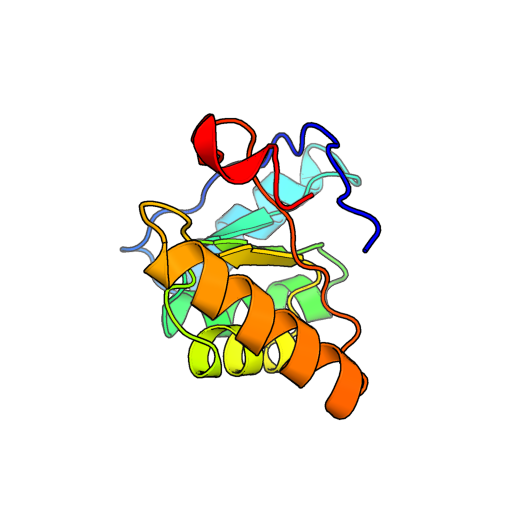A 1
ATOM 654 C C . ILE A 1 86 ? 10.686 4.643 -12.120 1.00 84.19 86 ILE A C 1
ATOM 656 O O . ILE A 1 86 ? 10.618 5.743 -12.659 1.00 84.19 86 ILE A O 1
ATOM 660 N N . GLU A 1 87 ? 11.854 4.149 -11.724 1.00 80.31 87 GLU A N 1
ATOM 661 C CA . GLU A 1 87 ? 13.122 4.864 -11.950 1.00 80.31 87 GLU A CA 1
ATOM 662 C C . GLU A 1 87 ? 13.828 4.446 -13.252 1.00 80.31 87 GLU A C 1
ATOM 664 O O . GLU A 1 87 ? 14.662 5.181 -13.781 1.00 80.31 87 GLU A O 1
ATOM 669 N N . ASN A 1 88 ? 13.510 3.261 -13.783 1.00 81.12 88 ASN A N 1
ATOM 670 C CA . ASN A 1 88 ? 14.145 2.665 -14.963 1.00 81.12 88 ASN A CA 1
ATOM 671 C C . ASN A 1 88 ? 13.191 1.687 -15.679 1.00 81.12 88 ASN A C 1
ATOM 673 O O . ASN A 1 88 ? 12.056 1.474 -15.250 1.00 81.12 88 ASN A O 1
ATOM 677 N N . ILE A 1 89 ? 13.672 1.050 -16.753 1.00 82.31 89 ILE A N 1
ATOM 678 C CA . ILE A 1 89 ? 12.926 0.026 -17.510 1.00 82.31 89 ILE A CA 1
ATOM 679 C C . ILE A 1 89 ? 12.452 -1.122 -16.606 1.00 82.31 89 ILE A C 1
ATOM 681 O O . ILE A 1 89 ? 11.310 -1.549 -16.730 1.00 82.31 89 ILE A O 1
ATOM 685 N N . LYS A 1 90 ? 13.264 -1.557 -15.632 1.00 84.31 90 LYS A N 1
ATOM 686 C CA . LYS A 1 90 ? 12.844 -2.604 -14.686 1.00 84.31 90 LYS A CA 1
ATOM 687 C C . LYS A 1 90 ? 11.647 -2.158 -13.845 1.00 84.31 90 LYS A C 1
ATOM 689 O O . LYS A 1 90 ? 10.801 -2.976 -13.520 1.00 84.31 90 LYS A O 1
ATOM 694 N N . GLY A 1 91 ? 11.546 -0.868 -13.521 1.00 85.75 91 GLY A N 1
ATOM 695 C CA . GLY A 1 91 ? 10.363 -0.301 -12.869 1.00 85.75 91 GLY A CA 1
ATOM 696 C C . GLY A 1 91 ? 9.102 -0.423 -13.732 1.00 85.75 91 GLY A C 1
ATOM 697 O O . GLY A 1 91 ? 8.035 -0.759 -13.220 1.00 85.75 91 GLY A O 1
ATOM 698 N N . VAL A 1 92 ? 9.226 -0.235 -15.050 1.00 86.38 92 VAL A N 1
ATOM 699 C CA . VAL A 1 92 ? 8.124 -0.453 -16.006 1.00 86.38 92 VAL A CA 1
ATOM 700 C C . VAL A 1 92 ? 7.729 -1.932 -16.056 1.00 86.38 92 VAL A C 1
ATOM 702 O O . VAL A 1 92 ? 6.540 -2.252 -15.996 1.00 86.38 92 VAL A O 1
ATOM 705 N N . ASP A 1 93 ? 8.709 -2.837 -16.093 1.00 90.00 93 ASP A N 1
ATOM 706 C CA . ASP A 1 93 ? 8.464 -4.283 -16.060 1.00 90.00 93 ASP A CA 1
ATOM 707 C C . ASP A 1 93 ? 7.751 -4.703 -14.765 1.00 90.00 93 ASP A C 1
ATOM 709 O O . ASP A 1 93 ? 6.764 -5.438 -14.814 1.00 90.00 93 ASP A O 1
ATOM 713 N N . THR A 1 94 ? 8.165 -4.158 -13.616 1.00 90.31 94 THR A N 1
ATOM 714 C CA . THR A 1 94 ? 7.497 -4.371 -12.324 1.00 90.31 94 THR A CA 1
ATOM 715 C C . THR A 1 94 ? 6.036 -3.924 -12.366 1.00 90.31 94 THR A C 1
ATOM 717 O O . THR A 1 94 ? 5.152 -4.632 -11.884 1.00 90.31 94 THR A O 1
ATOM 720 N N . VAL A 1 95 ? 5.735 -2.764 -12.958 1.00 91.94 95 VAL A N 1
ATOM 721 C CA . VAL A 1 95 ? 4.348 -2.289 -13.106 1.00 91.94 95 VAL A CA 1
ATOM 722 C C . VAL A 1 95 ? 3.520 -3.250 -13.955 1.00 91.94 95 VAL A C 1
ATOM 724 O O . VAL A 1 95 ? 2.376 -3.554 -13.603 1.00 91.94 95 VAL A O 1
ATOM 727 N N . LYS A 1 96 ? 4.088 -3.744 -15.058 1.00 92.62 96 LYS A N 1
ATOM 728 C CA . LYS A 1 96 ? 3.430 -4.727 -15.921 1.00 92.62 96 LYS A CA 1
ATOM 729 C C . LYS A 1 96 ? 3.141 -6.020 -15.158 1.00 92.62 96 LYS A C 1
ATOM 731 O O . LYS A 1 96 ? 2.002 -6.484 -15.171 1.00 92.62 96 LYS A O 1
ATOM 736 N N . GLU A 1 97 ? 4.129 -6.538 -14.434 1.00 95.56 97 GLU A N 1
ATOM 737 C CA . GLU A 1 97 ? 3.993 -7.735 -13.600 1.00 95.56 97 GLU A CA 1
ATOM 738 C C . GLU A 1 97 ? 2.883 -7.569 -12.549 1.00 95.56 97 GLU A C 1
ATOM 740 O O . GLU A 1 97 ? 2.008 -8.429 -12.412 1.00 95.56 97 GLU A O 1
ATOM 745 N N . ILE A 1 98 ? 2.863 -6.432 -11.843 1.00 96.50 98 ILE A N 1
ATOM 746 C CA . ILE A 1 98 ? 1.826 -6.111 -10.853 1.00 96.50 98 ILE A CA 1
ATOM 747 C C . ILE A 1 98 ? 0.444 -6.059 -11.511 1.00 96.50 98 ILE A C 1
ATOM 749 O O . ILE A 1 98 ? -0.511 -6.617 -10.972 1.00 96.50 98 ILE A O 1
ATOM 753 N N . SER A 1 99 ? 0.324 -5.410 -12.670 1.00 95.31 99 SER A N 1
ATOM 754 C CA . SER A 1 99 ? -0.943 -5.271 -13.397 1.00 95.31 99 SER A CA 1
ATOM 755 C C . SER A 1 99 ? -1.507 -6.630 -13.825 1.00 95.31 99 SER A C 1
ATOM 757 O O . SER A 1 99 ? -2.685 -6.929 -13.596 1.00 95.31 99 SER A O 1
ATOM 759 N N . GLU A 1 100 ? -0.660 -7.498 -14.380 1.00 96.62 100 GLU A N 1
ATOM 760 C CA . GLU A 1 100 ? -1.029 -8.861 -14.767 1.00 96.62 100 GLU A CA 1
ATOM 761 C C . GLU A 1 100 ? -1.427 -9.709 -13.553 1.00 96.62 100 GLU A C 1
ATOM 763 O O . GLU A 1 100 ? -2.456 -10.393 -13.582 1.00 96.62 100 GLU A O 1
ATOM 768 N N . MET A 1 101 ? -0.661 -9.622 -12.460 1.00 97.69 101 MET A N 1
ATOM 769 C CA . MET A 1 101 ? -0.971 -10.285 -11.194 1.00 97.69 101 MET A CA 1
ATOM 770 C C . MET A 1 101 ? -2.318 -9.820 -10.629 1.00 97.69 101 MET A C 1
ATOM 772 O O . MET A 1 101 ? -3.160 -10.653 -10.293 1.00 97.69 101 MET A O 1
ATOM 776 N N . PHE A 1 102 ? -2.567 -8.510 -10.572 1.00 97.50 102 PHE A N 1
ATOM 777 C CA . PHE A 1 102 ? -3.817 -7.950 -10.056 1.00 97.50 102 PHE A CA 1
ATOM 778 C C . PHE A 1 102 ? -5.019 -8.391 -10.886 1.00 97.50 102 PHE A C 1
ATOM 780 O O . PHE A 1 102 ? -6.046 -8.782 -10.327 1.00 97.50 1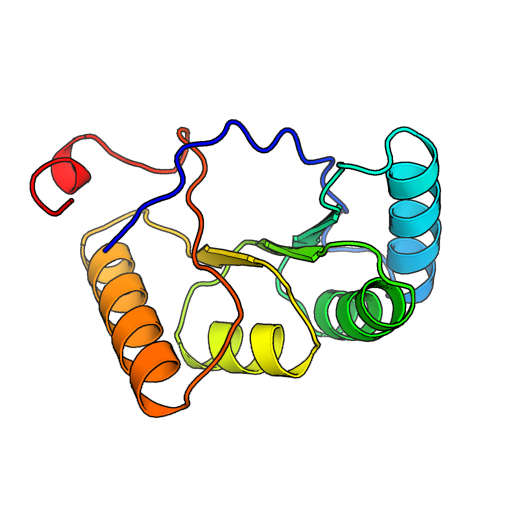02 PHE A O 1
ATOM 787 N N . LYS A 1 103 ? -4.880 -8.400 -12.217 1.00 96.38 103 LYS A N 1
ATOM 788 C CA . LYS A 1 103 ? -5.917 -8.897 -13.125 1.00 96.38 103 LYS A CA 1
ATOM 789 C C . LYS A 1 103 ? -6.213 -10.377 -12.881 1.00 96.38 103 LYS A C 1
ATOM 791 O O . LYS A 1 103 ? -7.380 -10.748 -12.761 1.00 96.38 103 LYS A O 1
ATOM 796 N N . ARG A 1 104 ? -5.173 -11.213 -12.792 1.00 97.44 104 ARG A N 1
ATOM 797 C CA . ARG A 1 104 ? -5.295 -12.662 -12.564 1.00 97.44 104 ARG A CA 1
ATOM 798 C C . ARG A 1 104 ? -5.970 -12.973 -11.229 1.00 97.44 104 ARG A C 1
ATOM 800 O O . ARG A 1 104 ? -6.862 -13.813 -11.175 1.00 97.44 104 ARG A O 1
ATOM 807 N N . GLU A 1 105 ? -5.580 -12.274 -10.168 1.00 96.75 105 GLU A N 1
ATOM 808 C CA . GLU A 1 105 ? -6.099 -12.490 -8.812 1.00 96.75 105 GLU A CA 1
ATOM 809 C C . GLU A 1 105 ? -7.398 -11.731 -8.506 1.00 96.75 105 GLU A C 1
ATOM 811 O O . GLU A 1 105 ? -7.926 -11.843 -7.398 1.00 96.75 105 GLU A O 1
ATOM 816 N N . LYS A 1 106 ? -7.934 -10.969 -9.471 1.00 96.94 106 LYS A N 1
ATOM 817 C CA . LYS A 1 106 ? -9.121 -10.110 -9.301 1.00 96.94 106 LYS A CA 1
ATOM 818 C C . LYS A 1 106 ? -8.963 -9.113 -8.139 1.00 96.94 106 LYS A C 1
ATOM 820 O O . LYS A 1 106 ? -9.915 -8.831 -7.407 1.00 96.94 106 LYS A O 1
ATOM 825 N N . ILE A 1 107 ? -7.754 -8.579 -7.970 1.00 97.44 107 ILE A N 1
ATOM 826 C CA . ILE A 1 107 ? -7.439 -7.557 -6.967 1.00 97.44 107 ILE A CA 1
ATOM 827 C C . ILE A 1 107 ? -8.074 -6.225 -7.383 1.00 97.44 107 ILE A C 1
ATOM 829 O O . ILE A 1 107 ? -7.971 -5.804 -8.533 1.00 97.44 107 ILE A O 1
ATOM 833 N N . LYS A 1 108 ? -8.746 -5.562 -6.432 1.00 96.50 108 LYS A N 1
ATOM 834 C CA . LYS A 1 108 ? -9.440 -4.278 -6.653 1.00 96.50 108 LYS A CA 1
ATOM 835 C C . LYS A 1 108 ? -8.549 -3.050 -6.449 1.00 96.50 108 LYS A C 1
ATOM 837 O O . LYS A 1 108 ? -8.904 -1.974 -6.929 1.00 96.50 108 LYS A O 1
ATOM 842 N N . THR A 1 109 ? -7.437 -3.206 -5.730 1.00 97.56 109 THR A N 1
ATOM 843 C CA . THR A 1 109 ? -6.434 -2.158 -5.505 1.00 97.56 109 THR A CA 1
ATOM 844 C C . THR A 1 109 ? -5.970 -1.582 -6.838 1.00 97.56 109 THR A C 1
ATOM 846 O O . THR A 1 109 ? -5.697 -2.322 -7.784 1.00 97.56 109 THR A O 1
ATOM 849 N N . LYS A 1 110 ? -5.895 -0.256 -6.925 1.00 95.19 110 LYS A N 1
ATOM 850 C CA . LYS A 1 110 ? -5.529 0.452 -8.153 1.00 95.19 110 LYS A CA 1
ATOM 851 C C . LYS A 1 110 ? -4.053 0.826 -8.140 1.00 95.19 110 LYS A C 1
ATOM 853 O O . LYS A 1 110 ? -3.516 1.236 -7.117 1.00 95.19 110 LYS A O 1
ATOM 858 N N . ILE A 1 111 ? -3.416 0.727 -9.299 1.00 92.38 111 ILE A N 1
ATOM 859 C CA . ILE A 1 111 ? -2.064 1.243 -9.508 1.00 92.38 111 ILE A CA 1
ATOM 860 C C . ILE A 1 111 ? -2.188 2.717 -9.904 1.00 92.38 111 ILE A C 1
ATOM 862 O O . ILE A 1 111 ? -2.947 3.041 -10.822 1.00 92.38 111 ILE A O 1
ATOM 866 N N . ILE A 1 112 ? -1.474 3.597 -9.207 1.00 88.62 112 ILE A N 1
ATOM 867 C CA . ILE A 1 112 ? -1.412 5.034 -9.494 1.00 88.62 112 ILE A CA 1
ATOM 868 C C . ILE A 1 112 ? 0.040 5.480 -9.629 1.00 88.62 112 ILE A C 1
ATOM 870 O O . ILE A 1 112 ? 0.949 4.834 -9.115 1.00 88.62 112 ILE A O 1
ATOM 874 N N . PHE A 1 113 ? 0.237 6.598 -10.321 1.00 75.75 113 PHE A N 1
ATOM 875 C CA . PHE A 1 113 ? 1.549 7.197 -10.527 1.00 75.75 113 PHE A CA 1
ATOM 876 C C . PHE A 1 113 ? 1.489 8.664 -10.152 1.00 75.75 113 PHE A C 1
ATOM 878 O O . PHE A 1 113 ? 0.587 9.390 -10.581 1.00 75.75 113 PHE A O 1
ATOM 885 N N . GLU A 1 114 ? 2.465 9.110 -9.372 1.00 63.16 114 GLU A N 1
ATOM 886 C CA . GLU A 1 114 ? 2.693 10.533 -9.212 1.00 63.16 114 GLU A CA 1
ATOM 887 C C . GLU A 1 114 ? 3.452 11.058 -10.428 1.00 63.16 114 GLU A C 1
ATOM 889 O O . GLU A 1 114 ? 4.421 10.461 -10.894 1.00 63.16 114 GLU A O 1
ATOM 894 N N . LYS A 1 115 ? 3.044 12.229 -10.925 1.00 54.72 115 LYS A N 1
ATOM 895 C CA . LYS A 1 115 ? 3.645 12.878 -12.103 1.00 54.72 115 LYS A CA 1
ATOM 896 C C . LYS A 1 115 ? 5.169 13.042 -11.992 1.00 54.72 115 LYS A C 1
ATOM 898 O O . LYS A 1 115 ? 5.853 13.127 -13.005 1.00 54.72 115 LYS A O 1
ATOM 903 N N . LYS A 1 116 ? 5.698 13.107 -10.767 1.00 55.62 116 LYS A N 1
ATOM 904 C CA . LYS A 1 116 ? 7.127 13.281 -10.487 1.00 55.62 116 LYS A CA 1
ATOM 905 C C . LYS A 1 116 ? 7.952 12.006 -10.709 1.00 55.62 116 LYS A C 1
ATOM 907 O O . LYS A 1 116 ? 9.157 12.111 -10.900 1.00 55.62 116 LYS A O 1
ATOM 912 N N . GLU A 1 117 ? 7.309 10.840 -10.718 1.00 54.78 117 GLU A N 1
ATOM 913 C CA . GLU A 1 117 ? 7.940 9.520 -10.870 1.00 54.78 117 GLU A CA 1
ATOM 914 C C . GLU A 1 117 ? 7.804 8.955 -12.290 1.00 54.78 117 GLU A C 1
ATOM 916 O O . GLU A 1 117 ? 8.141 7.803 -12.534 1.00 54.78 117 GLU A O 1
ATOM 921 N N . MET A 1 118 ? 7.305 9.752 -13.240 1.00 55.72 118 MET A N 1
ATOM 922 C CA . MET A 1 118 ? 7.086 9.324 -14.619 1.00 55.72 118 MET A CA 1
ATOM 923 C C . MET A 1 118 ? 8.136 9.968 -15.541 1.00 55.72 118 MET A C 1
ATOM 925 O O . MET A 1 118 ? 7.929 11.073 -16.049 1.00 55.72 118 MET A O 1
ATOM 929 N N . PRO A 1 119 ? 9.302 9.330 -15.746 1.00 56.56 119 PRO A N 1
ATOM 930 C CA . PRO A 1 119 ? 10.307 9.842 -16.666 1.00 56.56 119 PRO A CA 1
ATOM 931 C C . PRO A 1 119 ? 9.810 9.763 -18.117 1.00 56.56 119 PRO A C 1
ATOM 933 O O . PRO A 1 119 ? 9.105 8.827 -18.494 1.00 56.56 119 PRO A O 1
ATOM 936 N N . LEU A 1 120 ? 10.194 10.745 -18.943 1.00 55.53 120 LEU A N 1
ATOM 937 C CA . LEU A 1 120 ? 9.693 10.978 -20.313 1.00 55.53 120 LEU A CA 1
ATOM 938 C C . LEU A 1 120 ? 9.640 9.728 -21.215 1.00 55.53 120 LEU A C 1
ATOM 940 O O . LEU A 1 120 ? 8.761 9.633 -22.065 1.00 55.53 120 LEU A O 1
ATOM 944 N N . TYR A 1 121 ? 10.526 8.747 -21.017 1.00 57.34 121 TYR A N 1
ATOM 945 C CA . TYR A 1 121 ? 10.552 7.509 -21.807 1.00 57.34 121 TYR A CA 1
ATOM 946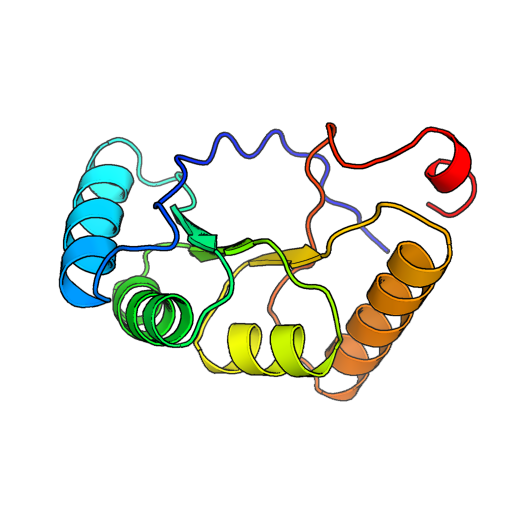 C C . TYR A 1 121 ? 9.361 6.565 -21.550 1.00 57.34 121 TYR A C 1
ATOM 948 O O . TYR A 1 121 ? 9.109 5.667 -22.350 1.00 57.34 121 TYR A O 1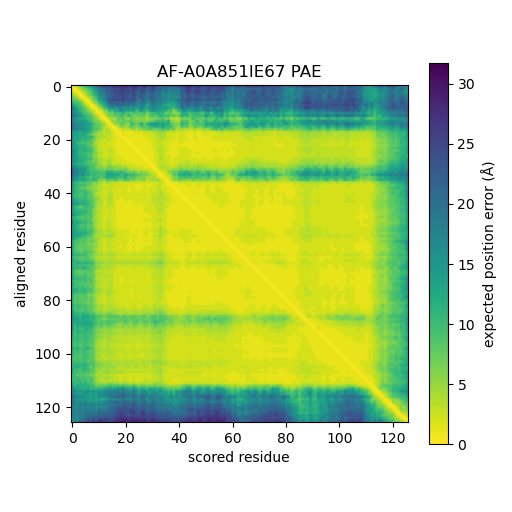
ATOM 956 N N . THR A 1 122 ? 8.606 6.762 -20.466 1.00 53.28 122 THR A N 1
ATOM 957 C CA . THR A 1 122 ? 7.402 5.973 -20.142 1.00 53.28 122 THR A CA 1
ATOM 958 C C . THR A 1 122 ? 6.145 6.459 -20.867 1.00 53.28 122 THR A C 1
ATOM 960 O O . THR A 1 122 ? 5.181 5.706 -20.971 1.00 53.28 122 THR A O 1
ATOM 963 N N . ALA A 1 123 ? 6.159 7.672 -21.438 1.00 51.84 123 ALA A N 1
ATOM 964 C CA . ALA A 1 123 ? 5.018 8.237 -22.165 1.00 51.84 123 ALA A CA 1
ATOM 965 C C . ALA A 1 123 ? 4.635 7.426 -23.417 1.00 51.84 123 ALA A C 1
ATOM 967 O O . ALA A 1 123 ? 3.476 7.429 -23.814 1.00 51.84 123 ALA A O 1
ATOM 968 N N . ASN A 1 124 ? 5.590 6.695 -24.001 1.00 43.88 124 ASN A N 1
ATOM 969 C CA . ASN A 1 124 ? 5.374 5.865 -25.190 1.00 43.88 124 ASN A CA 1
ATOM 970 C C . ASN A 1 124 ? 4.837 4.454 -24.877 1.00 43.88 124 ASN A C 1
ATOM 972 O O . ASN A 1 124 ? 4.544 3.702 -25.802 1.00 43.88 124 ASN A O 1
ATOM 976 N N . TYR A 1 125 ? 4.730 4.082 -23.596 1.00 43.00 125 TYR A N 1
ATOM 977 C CA . TYR A 1 125 ? 4.223 2.777 -23.147 1.00 43.00 125 TYR A CA 1
ATOM 978 C C . TYR A 1 125 ? 2.850 2.874 -22.455 1.00 43.00 125 TYR A C 1
ATOM 980 O O . TYR A 1 125 ? 2.387 1.886 -21.878 1.00 43.00 125 TYR A O 1
ATOM 988 N N . ALA A 1 126 ? 2.218 4.054 -22.491 1.00 38.25 126 ALA A N 1
ATOM 989 C CA . ALA A 1 126 ? 0.929 4.350 -21.865 1.00 38.25 126 ALA A CA 1
ATOM 990 C C . ALA A 1 126 ? -0.254 4.191 -22.833 1.00 38.25 126 ALA A C 1
ATOM 992 O O . ALA A 1 126 ? -0.152 4.680 -23.979 1.00 38.25 126 ALA A O 1
#